Protein AF-A0A0K8SR80-F1 (afdb_monomer_lite)

Organism: Lygus hesperus (NCBI:txid30085)

Foldseek 3Di:
DVVLVVVQVVDPDHDVVSLVVQVVVLVVVVPDVVCVVDLVSLLVSLQSVLVSCVVVVNNVSSVVSNVVSCVSQQKDKDWDWDWFDQDPPDPGTDIDIDIDMDGDDDPPDDPPPDPPDPGGPDDDDDDDDPPDDDDDDDDDDDDDDDDDD

Radius of gyration: 28.09 Å; chains: 1; bounding box: 85×42×77 Å

InterPro domains:
  IPR044244 Tetratricopeptide repeat protein TTC27/Emw1 [PTHR16193] (1-108)

Structure (mmCIF, N/CA/C/O backbone):
data_AF-A0A0K8SR80-F1
#
_entry.id   AF-A0A0K8SR80-F1
#
loop_
_atom_site.group_PDB
_atom_site.id
_atom_site.type_symbol
_atom_site.label_atom_id
_atom_site.label_alt_id
_atom_site.label_comp_id
_atom_site.label_asym_id
_atom_site.label_entity_id
_atom_site.label_seq_id
_atom_site.pdbx_PDB_ins_code
_atom_site.Cartn_x
_atom_site.Cartn_y
_atom_site.Cartn_z
_atom_site.occupancy
_atom_site.B_iso_or_equiv
_atom_site.auth_seq_id
_atom_site.auth_comp_id
_atom_site.auth_asym_id
_atom_site.auth_atom_id
_atom_site.pdbx_PDB_model_num
ATOM 1 N N . MET A 1 1 ? 9.659 1.294 9.405 1.00 86.56 1 MET A N 1
ATOM 2 C CA . MET A 1 1 ? 8.228 1.494 9.085 1.00 86.56 1 MET A CA 1
ATOM 3 C C . MET A 1 1 ? 7.315 0.697 10.014 1.00 86.56 1 MET A C 1
ATOM 5 O O . MET A 1 1 ? 6.626 1.312 10.818 1.00 86.56 1 MET A O 1
ATOM 9 N N . ARG A 1 2 ? 7.350 -0.645 9.999 1.00 92.31 2 ARG A N 1
ATOM 10 C CA . ARG A 1 2 ? 6.430 -1.495 10.793 1.00 92.31 2 ARG A CA 1
ATOM 11 C C . ARG A 1 2 ? 6.388 -1.204 12.298 1.00 92.31 2 ARG A C 1
ATOM 13 O O . ARG A 1 2 ? 5.301 -1.109 12.848 1.00 92.31 2 ARG A O 1
ATOM 20 N N . SER A 1 3 ? 7.535 -1.015 12.953 1.00 94.31 3 SER A N 1
ATOM 21 C CA . SER A 1 3 ? 7.590 -0.705 14.393 1.00 94.31 3 SER A CA 1
ATOM 22 C C . SER A 1 3 ? 6.875 0.604 14.745 1.00 94.31 3 SER A C 1
ATOM 24 O O . SER A 1 3 ? 6.091 0.649 15.684 1.00 94.31 3 SER A O 1
ATOM 26 N N . MET A 1 4 ? 7.095 1.657 13.957 1.00 93.19 4 MET A N 1
ATOM 27 C CA . MET A 1 4 ? 6.437 2.955 14.135 1.00 93.19 4 MET A CA 1
ATOM 28 C C . MET A 1 4 ? 4.942 2.897 13.819 1.00 93.19 4 MET A C 1
ATOM 30 O O . MET A 1 4 ? 4.151 3.545 14.494 1.00 93.19 4 MET A O 1
ATOM 34 N N . TYR A 1 5 ? 4.552 2.106 12.819 1.00 94.19 5 TYR A N 1
ATOM 35 C CA . TYR A 1 5 ? 3.144 1.881 12.517 1.00 94.19 5 TYR A CA 1
ATOM 36 C C . TYR A 1 5 ? 2.433 1.164 13.674 1.00 94.19 5 TYR A C 1
ATOM 38 O O . TYR A 1 5 ? 1.380 1.611 14.105 1.00 94.19 5 TYR A O 1
ATOM 46 N N . ILE A 1 6 ? 3.039 0.113 14.241 1.00 94.69 6 ILE A N 1
ATOM 47 C CA . ILE A 1 6 ? 2.502 -0.569 15.431 1.00 94.69 6 ILE A CA 1
ATOM 48 C C . ILE A 1 6 ? 2.413 0.400 16.614 1.00 94.69 6 ILE A C 1
ATOM 50 O O . ILE A 1 6 ? 1.398 0.422 17.300 1.00 94.69 6 ILE A O 1
ATOM 54 N N . HIS A 1 7 ? 3.431 1.241 16.822 1.00 94.56 7 HIS A N 1
ATOM 55 C CA . HIS A 1 7 ? 3.387 2.277 17.854 1.00 94.56 7 HIS A CA 1
ATOM 56 C C . HIS A 1 7 ? 2.176 3.203 17.668 1.00 94.56 7 HIS A C 1
ATOM 58 O O . HIS A 1 7 ? 1.464 3.456 18.632 1.00 94.56 7 HIS A O 1
ATOM 64 N N . GLN A 1 8 ? 1.877 3.628 16.436 1.00 93.44 8 GLN A N 1
ATOM 65 C CA . GLN A 1 8 ? 0.676 4.412 16.148 1.00 93.44 8 GLN A CA 1
ATOM 66 C C . GLN A 1 8 ? -0.626 3.643 16.433 1.00 93.44 8 GLN A C 1
ATOM 68 O O . GLN A 1 8 ? -1.587 4.250 16.888 1.00 93.44 8 GLN A O 1
ATOM 73 N N . GLN A 1 9 ? -0.680 2.332 16.188 1.00 92.88 9 GLN A N 1
ATOM 74 C CA . GLN A 1 9 ? -1.886 1.534 16.445 1.00 92.88 9 GLN A CA 1
ATOM 75 C C . GLN A 1 9 ? -2.204 1.353 17.935 1.00 92.88 9 GLN A C 1
ATOM 77 O O . GLN A 1 9 ? -3.342 1.040 18.267 1.00 92.88 9 GLN A O 1
ATOM 82 N N . ILE A 1 10 ? -1.207 1.491 18.813 1.00 95.50 10 ILE A N 1
ATOM 83 C CA . ILE A 1 10 ? -1.376 1.355 20.269 1.00 95.50 10 ILE A CA 1
ATOM 84 C C . ILE A 1 10 ? -1.901 2.657 20.893 1.00 95.50 10 ILE A C 1
ATOM 86 O O . ILE A 1 10 ? -2.467 2.626 21.980 1.00 95.50 10 ILE A O 1
ATOM 90 N N . LEU A 1 11 ? -1.705 3.798 20.227 1.00 94.31 11 LEU A N 1
ATOM 91 C CA . LEU A 1 11 ? -2.201 5.089 20.694 1.00 94.31 11 LEU A CA 1
ATOM 92 C C . LEU A 1 11 ? -3.698 5.225 20.403 1.00 94.31 11 LEU A C 1
ATOM 94 O O . LEU A 1 11 ? -4.150 4.867 19.317 1.00 94.31 11 LEU A O 1
ATOM 98 N N . ASP A 1 12 ? -4.433 5.823 21.341 1.00 91.94 12 ASP A N 1
ATOM 99 C CA . ASP A 1 12 ? -5.866 6.098 21.175 1.00 91.94 12 ASP A CA 1
ATOM 100 C C . ASP A 1 12 ? -6.135 7.128 20.062 1.00 91.94 12 ASP A C 1
ATOM 102 O O . ASP A 1 12 ? -7.165 7.077 19.392 1.00 91.94 12 ASP A O 1
ATOM 106 N N . GLU A 1 13 ? -5.188 8.045 19.831 1.00 92.75 13 GLU A N 1
ATOM 107 C CA . GLU A 1 13 ? -5.292 9.109 18.830 1.00 92.75 13 GLU A CA 1
ATOM 108 C C . GLU A 1 13 ? -4.183 9.045 17.768 1.00 92.75 13 GLU A C 1
ATOM 110 O O . GLU A 1 13 ? -3.043 8.622 18.003 1.00 92.75 13 GLU A O 1
ATOM 115 N N . HIS A 1 14 ? -4.506 9.534 16.566 1.00 91.81 14 HIS A N 1
ATOM 116 C CA . HIS A 1 14 ? -3.546 9.664 15.474 1.00 91.81 14 HIS A CA 1
ATOM 117 C C . HIS A 1 14 ? -2.492 10.729 15.781 1.00 91.81 14 HIS A C 1
ATOM 119 O O . HIS A 1 14 ? -2.789 11.919 15.851 1.00 91.81 14 HIS A O 1
ATOM 125 N N . SER A 1 15 ? -1.231 10.311 15.889 1.00 94.75 15 SER A N 1
ATOM 126 C CA . SER A 1 15 ? -0.118 11.215 16.146 1.00 94.75 15 SER A CA 1
ATOM 127 C C . SER A 1 15 ? 0.403 11.813 14.833 1.00 94.75 15 SER A C 1
ATOM 129 O O . SER A 1 15 ? 0.925 11.074 13.985 1.00 94.75 15 SER A O 1
ATOM 131 N N . PRO A 1 16 ? 0.328 13.147 14.647 1.00 92.81 16 PRO A N 1
ATOM 132 C CA . PRO A 1 16 ? 0.848 13.798 13.446 1.00 92.81 16 PRO A CA 1
ATOM 133 C C . PRO A 1 16 ? 2.374 13.675 13.355 1.00 92.81 16 PRO A C 1
ATOM 135 O O . PRO A 1 16 ? 2.921 13.497 12.274 1.00 92.81 16 PRO A O 1
ATOM 138 N N . THR A 1 17 ? 3.073 13.650 14.493 1.00 95.12 17 THR A N 1
ATOM 139 C CA . THR A 1 17 ? 4.535 13.508 14.505 1.00 95.12 17 THR A CA 1
ATOM 140 C C . THR A 1 17 ? 4.985 12.123 14.036 1.00 95.12 17 THR A C 1
ATOM 142 O O . THR A 1 17 ? 6.002 12.005 13.350 1.00 95.12 17 THR A O 1
ATOM 145 N N . LEU A 1 18 ? 4.232 11.065 14.365 1.00 94.94 18 LEU A N 1
ATOM 146 C CA . LEU A 1 18 ? 4.498 9.719 13.850 1.00 94.94 18 LEU A CA 1
ATOM 147 C C . LEU A 1 18 ? 4.190 9.623 12.357 1.00 94.94 18 LEU A C 1
ATOM 149 O O . LEU A 1 18 ? 4.977 9.016 11.628 1.00 94.94 18 LEU A O 1
ATOM 153 N N . LYS A 1 19 ? 3.106 10.262 11.901 1.00 94.19 19 LYS A N 1
ATOM 154 C CA . LYS A 1 19 ? 2.758 10.358 10.479 1.00 94.19 19 LYS A CA 1
ATOM 155 C C . LYS A 1 19 ? 3.895 10.984 9.677 1.00 94.19 19 LYS A C 1
ATOM 157 O O . LYS A 1 19 ? 4.378 10.366 8.731 1.00 94.19 19 LYS A O 1
ATOM 162 N N . ASP A 1 20 ? 4.362 12.160 10.084 1.00 95.31 20 ASP A N 1
ATOM 163 C CA . ASP A 1 20 ? 5.403 12.896 9.362 1.00 95.31 20 ASP A CA 1
ATOM 164 C C . ASP A 1 20 ? 6.716 12.109 9.321 1.00 95.31 20 ASP A C 1
ATOM 166 O O . ASP A 1 20 ? 7.363 12.018 8.277 1.00 95.31 20 ASP A O 1
ATOM 170 N N . ARG A 1 21 ? 7.080 11.445 10.429 1.00 95.88 21 ARG A N 1
ATOM 171 C CA . ARG A 1 21 ? 8.257 10.568 10.453 1.00 95.88 21 ARG A CA 1
ATOM 172 C C . ARG A 1 21 ? 8.099 9.341 9.555 1.00 95.88 21 ARG A C 1
ATOM 174 O O . ARG A 1 21 ? 9.076 8.944 8.930 1.00 95.88 21 ARG A O 1
ATOM 181 N N . LEU A 1 22 ? 6.919 8.719 9.503 1.00 95.50 22 LEU A N 1
ATOM 182 C CA . LEU A 1 22 ? 6.655 7.587 8.606 1.00 95.50 22 LEU A CA 1
ATOM 183 C C . LEU A 1 22 ? 6.767 8.014 7.138 1.00 95.50 22 LEU A C 1
ATOM 185 O O . LEU A 1 22 ? 7.396 7.309 6.352 1.00 95.50 22 LEU A O 1
ATOM 189 N N . ILE A 1 23 ? 6.222 9.181 6.784 1.00 94.06 23 ILE A N 1
ATOM 190 C CA . ILE A 1 23 ? 6.318 9.735 5.427 1.00 94.06 23 ILE A CA 1
ATOM 191 C C . ILE A 1 23 ? 7.783 10.029 5.079 1.00 94.06 23 ILE A C 1
ATOM 193 O O . ILE A 1 23 ? 8.274 9.542 4.061 1.00 94.06 23 ILE A O 1
ATOM 197 N N . ALA A 1 24 ? 8.518 10.726 5.948 1.00 95.62 24 ALA A N 1
ATOM 198 C CA . ALA A 1 24 ? 9.936 11.009 5.728 1.00 95.62 24 ALA A CA 1
ATOM 199 C C . ALA A 1 24 ? 10.774 9.724 5.597 1.00 95.62 24 ALA A C 1
ATOM 201 O O . ALA A 1 24 ? 11.632 9.619 4.720 1.00 95.62 24 ALA A O 1
ATOM 202 N N . LEU A 1 25 ? 10.497 8.713 6.429 1.00 95.25 25 LEU A N 1
ATOM 203 C CA . LEU A 1 25 ? 11.168 7.417 6.352 1.00 95.25 25 LEU A CA 1
ATOM 204 C C . LEU A 1 25 ? 10.843 6.691 5.041 1.00 95.25 25 LEU A C 1
ATOM 206 O O . LEU A 1 25 ? 11.740 6.104 4.445 1.00 95.25 25 LEU A O 1
ATOM 210 N N . SER A 1 26 ? 9.596 6.749 4.564 1.00 94.25 26 SER A N 1
ATOM 211 C CA . SER A 1 26 ? 9.225 6.141 3.281 1.00 94.25 26 SER A CA 1
ATOM 212 C C . SER A 1 26 ? 9.965 6.767 2.099 1.00 94.25 26 SER A C 1
ATOM 214 O O . SER A 1 26 ? 10.502 6.041 1.267 1.00 94.25 26 SER A O 1
ATOM 216 N N . GLN A 1 27 ? 10.080 8.098 2.076 1.00 94.31 27 GLN A N 1
ATOM 217 C CA . GLN A 1 27 ? 10.819 8.834 1.049 1.00 94.31 27 GLN A CA 1
ATOM 218 C C . GLN A 1 27 ? 12.311 8.501 1.096 1.00 94.31 27 GLN A C 1
ATOM 220 O O . GLN A 1 27 ? 12.930 8.276 0.058 1.00 94.31 27 GLN A O 1
ATOM 225 N N . ASN A 1 28 ? 12.876 8.406 2.303 1.00 94.75 28 ASN A N 1
ATOM 226 C CA . ASN A 1 28 ? 14.263 8.008 2.492 1.00 94.75 28 ASN A CA 1
ATOM 227 C C . ASN A 1 28 ? 14.519 6.574 2.007 1.00 94.75 28 ASN A C 1
ATOM 229 O O . ASN A 1 28 ? 15.496 6.335 1.312 1.00 94.75 28 ASN A O 1
ATOM 233 N N . VAL A 1 29 ? 13.643 5.614 2.313 1.00 94.12 29 VAL A N 1
ATOM 234 C CA . VAL A 1 29 ? 13.798 4.236 1.814 1.00 94.12 29 VAL A CA 1
ATOM 235 C C . VAL A 1 29 ? 13.660 4.198 0.291 1.00 94.12 29 VAL A C 1
ATOM 237 O O . VAL A 1 29 ? 14.465 3.550 -0.371 1.00 94.12 29 VAL A O 1
ATOM 240 N N . HIS A 1 30 ? 12.712 4.948 -0.276 1.00 92.19 30 HIS A N 1
ATOM 241 C CA . HIS A 1 30 ? 12.521 5.027 -1.724 1.00 92.19 30 HIS A CA 1
ATOM 242 C C . HIS A 1 30 ? 13.753 5.589 -2.460 1.00 92.19 30 HIS A C 1
ATOM 244 O O . HIS A 1 30 ? 13.996 5.219 -3.607 1.00 92.19 30 HIS A O 1
ATOM 250 N N . SER A 1 31 ? 14.544 6.469 -1.838 1.00 93.06 31 SER A N 1
ATOM 251 C CA . SER A 1 31 ? 15.719 7.068 -2.487 1.00 93.06 31 SER A CA 1
ATOM 252 C C . SER A 1 31 ? 16.936 6.142 -2.584 1.00 93.06 31 SER A C 1
ATOM 254 O O . SER A 1 31 ? 17.955 6.566 -3.117 1.00 93.06 31 SER A O 1
ATOM 256 N N . HIS A 1 32 ? 16.881 4.923 -2.041 1.00 94.00 32 HIS A N 1
ATOM 257 C CA . HIS A 1 32 ? 18.011 3.998 -2.087 1.00 94.00 32 HIS A CA 1
ATOM 258 C C . HIS A 1 32 ? 17.956 3.057 -3.299 1.00 94.00 32 HIS A C 1
ATOM 260 O O . HIS A 1 32 ? 16.935 2.417 -3.561 1.00 94.00 32 HIS A O 1
ATOM 266 N N . ASP A 1 33 ? 19.100 2.875 -3.961 1.00 91.62 33 ASP A N 1
ATOM 267 C CA . ASP A 1 33 ? 19.219 2.070 -5.186 1.00 91.62 33 ASP A CA 1
ATOM 268 C C . ASP A 1 33 ? 18.860 0.590 -4.982 1.00 91.62 33 ASP A C 1
ATOM 270 O O . ASP A 1 33 ? 18.182 -0.007 -5.816 1.00 91.62 33 ASP A O 1
ATOM 274 N N . TRP A 1 34 ? 19.195 0.007 -3.824 1.00 91.69 34 TRP A N 1
ATOM 275 C CA . TRP A 1 34 ? 18.890 -1.400 -3.515 1.00 91.69 34 TRP A CA 1
ATOM 276 C C . TRP A 1 34 ? 17.385 -1.707 -3.488 1.00 91.69 34 TRP A C 1
ATOM 278 O O . TRP A 1 34 ? 16.972 -2.847 -3.714 1.00 91.69 34 TRP A O 1
ATOM 288 N N . VAL A 1 35 ? 16.547 -0.699 -3.220 1.00 91.12 35 VAL A N 1
ATOM 289 C CA . VAL A 1 35 ? 15.094 -0.836 -3.352 1.00 91.12 35 VAL A CA 1
ATOM 290 C C . VAL A 1 35 ? 14.724 -0.842 -4.826 1.00 91.12 35 VAL A C 1
ATOM 292 O O . VAL A 1 35 ? 13.973 -1.713 -5.251 1.00 91.12 35 VAL A O 1
ATOM 295 N N . ALA A 1 36 ? 15.259 0.093 -5.614 1.00 89.69 36 ALA A N 1
ATOM 296 C CA . ALA A 1 36 ? 14.953 0.225 -7.036 1.00 89.69 36 ALA A CA 1
ATOM 297 C C . ALA A 1 36 ? 15.341 -1.025 -7.851 1.00 89.69 36 ALA A C 1
ATOM 299 O O . ALA A 1 36 ? 14.608 -1.415 -8.765 1.00 89.69 36 ALA A O 1
ATOM 300 N N . GLU A 1 37 ? 16.441 -1.681 -7.481 1.00 92.19 37 GLU A N 1
ATOM 301 C CA . GLU A 1 37 ? 16.957 -2.892 -8.129 1.00 92.19 37 GLU A CA 1
ATOM 302 C C . GLU A 1 37 ? 16.069 -4.127 -7.912 1.00 92.19 37 GLU A C 1
ATOM 304 O O . GLU A 1 37 ? 15.998 -5.005 -8.774 1.00 92.19 37 GLU A O 1
ATOM 309 N N . ASN A 1 38 ? 15.354 -4.209 -6.784 1.00 93.31 38 ASN A N 1
ATOM 310 C CA . ASN A 1 38 ? 14.567 -5.387 -6.434 1.00 93.31 38 ASN A CA 1
ATOM 311 C C . ASN A 1 38 ? 13.059 -5.125 -6.538 1.00 93.31 38 ASN A C 1
ATOM 313 O O . ASN A 1 38 ? 12.441 -4.501 -5.673 1.00 93.31 38 ASN A O 1
ATOM 317 N N . LYS A 1 39 ? 12.432 -5.716 -7.563 1.00 92.06 39 LYS A N 1
ATOM 318 C CA . LYS A 1 39 ? 10.980 -5.658 -7.799 1.00 92.06 39 LYS A CA 1
ATOM 319 C C . LYS A 1 39 ? 10.148 -5.971 -6.548 1.00 92.06 39 LYS A C 1
ATOM 321 O O . LYS A 1 39 ? 9.190 -5.254 -6.270 1.00 92.06 39 LYS A O 1
ATOM 326 N N . PHE A 1 40 ? 10.488 -7.019 -5.797 1.00 92.81 40 PHE A N 1
ATOM 327 C CA . PHE A 1 40 ? 9.715 -7.421 -4.618 1.00 92.81 40 PHE A CA 1
ATOM 328 C C . PHE A 1 40 ? 9.829 -6.400 -3.487 1.00 92.81 40 PHE A C 1
ATOM 330 O O . PHE A 1 40 ? 8.835 -6.123 -2.820 1.00 92.81 40 PHE A O 1
ATOM 337 N N . LEU A 1 41 ? 11.005 -5.793 -3.298 1.00 94.19 41 LEU A N 1
ATOM 338 C CA . LEU A 1 41 ? 11.187 -4.738 -2.298 1.00 94.19 41 LEU A CA 1
ATOM 339 C C . LEU A 1 41 ? 10.388 -3.484 -2.653 1.00 94.19 41 LEU A C 1
ATOM 341 O O . LEU A 1 41 ? 9.770 -2.897 -1.769 1.00 94.19 41 LEU A O 1
ATOM 345 N N . ARG A 1 42 ? 10.316 -3.123 -3.939 1.00 94.75 42 ARG A N 1
ATOM 346 C CA . ARG A 1 42 ? 9.468 -2.014 -4.409 1.00 94.75 42 ARG A CA 1
ATOM 347 C C . ARG A 1 42 ? 7.995 -2.269 -4.134 1.00 94.75 42 ARG A C 1
ATOM 349 O O . ARG A 1 42 ? 7.317 -1.402 -3.596 1.00 94.75 42 ARG A O 1
ATOM 356 N N . VAL A 1 43 ? 7.512 -3.467 -4.465 1.00 95.50 43 VAL A N 1
ATOM 357 C CA . VAL A 1 43 ? 6.127 -3.875 -4.185 1.00 95.50 43 VAL A CA 1
ATOM 358 C C . VAL A 1 43 ? 5.840 -3.803 -2.684 1.00 95.50 43 VAL A C 1
ATOM 360 O O . VAL A 1 43 ? 4.834 -3.229 -2.278 1.00 95.50 43 VAL A O 1
ATOM 363 N N . LEU A 1 44 ? 6.735 -4.339 -1.848 1.00 94.81 44 LEU A N 1
ATOM 364 C CA . LEU A 1 44 ? 6.586 -4.283 -0.393 1.00 94.81 44 LEU A CA 1
ATOM 365 C C . LEU A 1 44 ? 6.574 -2.844 0.131 1.00 94.81 44 LEU A C 1
ATOM 367 O O . LEU A 1 44 ? 5.763 -2.534 1.002 1.00 94.81 44 LEU A O 1
ATOM 371 N N . LEU A 1 45 ? 7.430 -1.969 -0.404 1.00 95.44 45 LEU A N 1
ATOM 372 C CA . LEU A 1 45 ? 7.459 -0.559 -0.029 1.00 95.44 45 LEU A CA 1
ATOM 373 C C . LEU A 1 45 ? 6.137 0.134 -0.380 1.00 95.44 45 LEU A C 1
ATOM 375 O O . LEU A 1 45 ? 5.538 0.734 0.508 1.00 95.44 45 LEU A O 1
ATOM 379 N N . HIS A 1 46 ? 5.649 -0.015 -1.616 1.00 96.69 46 HIS A N 1
ATOM 380 C CA . HIS A 1 46 ? 4.352 0.525 -2.039 1.00 96.69 46 HIS A CA 1
ATOM 381 C C . HIS A 1 46 ? 3.217 0.075 -1.105 1.00 96.69 46 HIS A C 1
ATOM 383 O O . HIS A 1 46 ? 2.424 0.893 -0.643 1.00 96.69 46 HIS A O 1
ATOM 389 N N . LEU A 1 47 ? 3.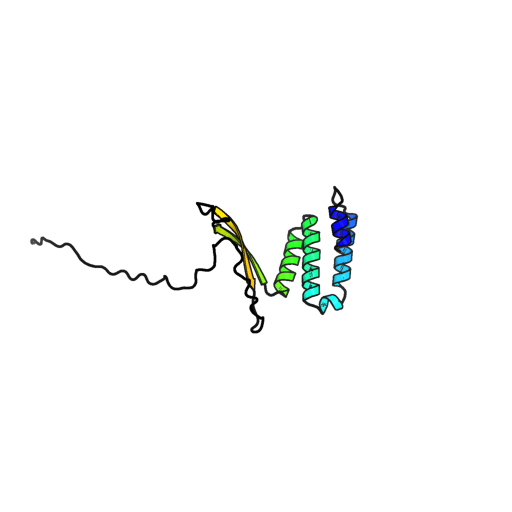168 -1.211 -0.734 1.00 95.81 47 LEU A N 1
ATOM 390 C CA . LEU A 1 47 ? 2.149 -1.724 0.189 1.00 95.81 47 LEU A CA 1
ATOM 391 C C . LEU A 1 47 ? 2.279 -1.158 1.612 1.00 95.81 47 LEU A C 1
ATOM 393 O O . LEU A 1 47 ? 1.269 -0.898 2.271 1.00 95.81 47 LEU A O 1
ATOM 397 N N . GLU A 1 48 ? 3.501 -0.954 2.109 1.00 95.44 48 GLU A N 1
ATOM 398 C CA . GLU A 1 48 ? 3.712 -0.327 3.417 1.00 95.44 48 GLU A CA 1
ATOM 399 C C . GLU A 1 48 ? 3.287 1.142 3.424 1.00 95.44 48 GLU A C 1
ATOM 401 O O . GLU A 1 48 ? 2.613 1.573 4.364 1.00 95.44 48 GLU A O 1
ATOM 406 N N . VAL A 1 49 ? 3.625 1.894 2.374 1.00 96.12 49 VAL A N 1
ATOM 407 C CA . VAL A 1 49 ? 3.217 3.296 2.218 1.00 96.12 49 VAL A CA 1
ATOM 408 C C . VAL A 1 49 ? 1.700 3.390 2.080 1.00 96.12 49 VAL A C 1
ATOM 410 O O . VAL A 1 49 ? 1.064 4.133 2.833 1.00 96.12 49 VAL A O 1
ATOM 413 N N . ALA A 1 50 ? 1.094 2.559 1.228 1.00 96.88 50 ALA A N 1
ATOM 414 C CA . ALA A 1 50 ? -0.353 2.482 1.075 1.00 96.88 50 ALA A CA 1
ATOM 415 C C . ALA A 1 50 ? -1.064 2.255 2.414 1.00 96.88 50 ALA A C 1
ATOM 417 O O . ALA A 1 50 ? -2.032 2.953 2.728 1.00 96.88 50 ALA A O 1
ATOM 418 N N . ARG A 1 51 ? -0.566 1.318 3.231 1.00 95.00 51 ARG A N 1
ATOM 419 C CA . ARG A 1 51 ? -1.129 1.008 4.552 1.00 95.00 51 ARG A CA 1
ATOM 420 C C . ARG A 1 51 ? -1.060 2.196 5.508 1.00 95.00 51 ARG A C 1
ATOM 422 O O . ARG A 1 51 ? -2.022 2.445 6.235 1.00 95.00 51 ARG A O 1
ATOM 429 N N . VAL A 1 52 ? 0.060 2.918 5.521 1.00 94.69 52 VAL A N 1
ATOM 430 C CA . VAL A 1 52 ? 0.219 4.124 6.346 1.00 94.69 52 VAL A CA 1
ATOM 431 C C . VAL A 1 52 ? -0.777 5.194 5.907 1.00 94.69 52 VAL A C 1
ATOM 433 O O . VAL A 1 52 ? -1.518 5.709 6.741 1.00 94.69 52 VAL A O 1
ATOM 436 N N . HIS A 1 53 ? -0.854 5.494 4.610 1.00 95.56 53 HIS A N 1
ATOM 437 C CA . HIS A 1 53 ? -1.778 6.505 4.095 1.00 95.56 53 HIS A CA 1
ATOM 438 C C . HIS A 1 53 ? -3.243 6.147 4.364 1.00 95.56 53 HIS A C 1
ATOM 440 O O . HIS A 1 53 ? -3.994 7.009 4.820 1.00 95.56 53 HIS A O 1
ATOM 446 N N . LEU A 1 54 ? -3.628 4.881 4.180 1.00 95.06 54 LEU A N 1
ATOM 447 C CA . LEU A 1 54 ? -4.978 4.407 4.484 1.00 95.06 54 LEU A CA 1
ATOM 448 C C . LEU A 1 54 ? -5.324 4.585 5.965 1.00 95.06 54 LEU A C 1
ATOM 450 O O . LEU A 1 54 ? -6.419 5.030 6.295 1.00 95.06 54 LEU A O 1
ATOM 454 N N . HIS A 1 55 ? -4.373 4.288 6.854 1.00 93.62 55 HIS A N 1
ATOM 455 C CA . HIS A 1 55 ? -4.565 4.429 8.294 1.00 93.62 55 HIS A CA 1
ATOM 456 C C . HIS A 1 55 ? -4.806 5.881 8.729 1.00 93.62 55 HIS A C 1
ATOM 458 O O . HIS A 1 55 ? -5.556 6.105 9.668 1.00 93.62 55 HIS A O 1
ATOM 464 N N . TYR A 1 56 ? -4.228 6.860 8.027 1.00 93.94 56 TYR A N 1
ATOM 465 C CA . TYR A 1 56 ? -4.466 8.289 8.270 1.00 93.94 56 TYR A CA 1
ATOM 466 C C . TYR A 1 56 ? -5.581 8.888 7.386 1.00 93.94 56 TYR A C 1
ATOM 468 O O . TYR A 1 56 ? -5.669 10.109 7.269 1.00 93.94 56 TYR A O 1
ATOM 476 N N . GLY A 1 57 ? -6.409 8.060 6.737 1.00 93.81 57 GLY A N 1
ATOM 477 C CA . GLY A 1 57 ? -7.551 8.507 5.926 1.00 93.81 57 GLY A CA 1
ATOM 478 C C . GLY A 1 57 ? -7.204 9.049 4.533 1.00 93.81 57 GLY A C 1
ATOM 479 O O . GLY A 1 57 ? -8.086 9.513 3.814 1.00 93.81 57 GLY A O 1
ATOM 480 N N . ASN A 1 58 ? -5.943 8.960 4.104 1.00 94.81 58 ASN A N 1
AT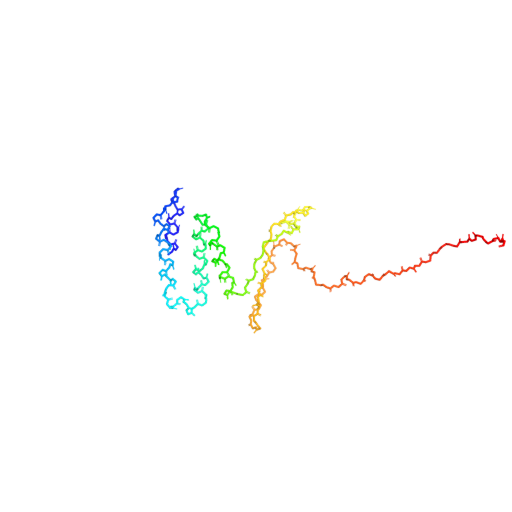OM 481 C CA . ASN A 1 58 ? -5.488 9.411 2.788 1.00 94.81 58 ASN A CA 1
ATOM 482 C C . ASN A 1 58 ? -5.746 8.337 1.716 1.00 94.81 58 ASN A C 1
ATOM 484 O O . ASN A 1 58 ? -4.810 7.743 1.175 1.00 94.81 58 ASN A O 1
ATOM 488 N N . VAL A 1 59 ? -7.022 8.086 1.409 1.00 96.44 59 VAL A N 1
ATOM 489 C CA . VAL A 1 59 ? -7.449 6.993 0.514 1.00 96.44 59 VAL A CA 1
ATOM 490 C C . VAL A 1 59 ? -6.871 7.136 -0.896 1.00 96.44 59 VAL A C 1
ATOM 492 O O . VAL A 1 59 ? -6.336 6.170 -1.421 1.00 96.44 59 VAL A O 1
ATOM 495 N N . GLN A 1 60 ? -6.889 8.340 -1.475 1.00 96.81 60 GLN A N 1
ATOM 496 C CA . GLN A 1 60 ? -6.399 8.572 -2.843 1.00 96.81 60 GLN A CA 1
ATOM 497 C C . GLN A 1 60 ? -4.916 8.218 -3.009 1.00 96.81 60 GLN A C 1
ATOM 499 O O . GLN A 1 60 ? -4.529 7.581 -3.982 1.00 96.81 60 GLN A O 1
ATOM 504 N N . VAL A 1 61 ? -4.083 8.605 -2.039 1.00 95.88 61 VAL A N 1
ATOM 505 C CA . VAL A 1 61 ? -2.647 8.289 -2.068 1.00 95.88 61 VAL A CA 1
ATOM 506 C C . VAL A 1 61 ? -2.434 6.795 -1.855 1.00 95.88 61 VAL A C 1
ATOM 508 O O . VAL A 1 61 ? -1.632 6.179 -2.544 1.00 95.88 61 VAL A O 1
ATOM 511 N N . SER A 1 62 ? -3.192 6.191 -0.936 1.00 96.88 62 SER A N 1
ATOM 512 C CA . SER A 1 62 ? -3.137 4.747 -0.713 1.00 96.88 62 SER A CA 1
ATOM 513 C C . SER A 1 62 ? -3.476 3.956 -1.978 1.00 96.88 62 SER A C 1
ATOM 515 O O . SER A 1 62 ? -2.773 3.011 -2.323 1.00 96.88 62 SER A O 1
ATOM 517 N N . GLU A 1 63 ? -4.508 4.381 -2.704 1.00 96.06 63 GLU A N 1
ATOM 518 C CA . GLU A 1 63 ? -4.916 3.764 -3.961 1.00 96.06 63 GLU A CA 1
ATOM 519 C C . GLU A 1 63 ? -3.828 3.878 -5.034 1.00 96.06 63 GLU A C 1
ATOM 521 O O . GLU A 1 63 ? -3.513 2.881 -5.675 1.00 96.06 63 GLU A O 1
ATOM 526 N N . GLN A 1 64 ? -3.187 5.042 -5.181 1.00 97.12 64 GLN A N 1
ATOM 527 C CA . GLN A 1 64 ? -2.068 5.225 -6.118 1.00 97.12 64 GLN A CA 1
ATOM 528 C C . GLN A 1 64 ? -0.897 4.280 -5.818 1.00 97.12 64 GLN A C 1
ATOM 530 O O . GLN A 1 64 ? -0.355 3.655 -6.729 1.00 97.12 64 GLN A O 1
ATOM 535 N N . GLU A 1 65 ? -0.537 4.134 -4.545 1.00 97.00 65 GLU A N 1
ATOM 536 C CA . GLU A 1 65 ? 0.523 3.224 -4.108 1.00 97.00 65 GLU A CA 1
ATOM 537 C C . GLU A 1 65 ? 0.154 1.753 -4.369 1.00 97.00 65 GLU A C 1
ATOM 539 O O . GLU A 1 65 ? 0.977 0.978 -4.861 1.00 97.00 65 GLU A O 1
ATOM 544 N N . ILE A 1 66 ? -1.105 1.368 -4.122 1.00 96.50 66 ILE A N 1
ATOM 545 C CA . ILE A 1 66 ? -1.611 0.027 -4.452 1.00 96.50 66 ILE A CA 1
ATOM 546 C C . ILE A 1 66 ? -1.546 -0.208 -5.964 1.00 96.50 66 ILE A C 1
ATOM 548 O O . ILE A 1 66 ? -1.031 -1.241 -6.385 1.00 96.50 66 ILE A O 1
ATOM 552 N N . GLN A 1 67 ? -1.997 0.743 -6.784 1.00 95.88 67 GLN A N 1
ATOM 553 C CA . GLN A 1 67 ? -1.918 0.637 -8.244 1.00 95.88 67 GLN A CA 1
ATOM 554 C C . GLN A 1 67 ? -0.465 0.534 -8.732 1.00 95.88 67 GLN A C 1
ATOM 556 O O . GLN A 1 67 ? -0.174 -0.255 -9.630 1.00 95.88 67 GLN A O 1
ATOM 561 N N . GLY A 1 68 ? 0.472 1.244 -8.096 1.00 95.44 68 GLY A N 1
ATOM 562 C CA . GLY A 1 68 ? 1.908 1.093 -8.348 1.00 95.44 68 GLY A CA 1
ATOM 563 C C . GLY A 1 68 ? 2.404 -0.331 -8.076 1.00 95.44 68 GLY A C 1
ATOM 564 O O . GLY A 1 68 ? 3.067 -0.935 -8.924 1.00 95.44 68 GLY A O 1
ATOM 565 N N . ALA A 1 69 ? 2.026 -0.915 -6.935 1.00 95.75 69 ALA A N 1
ATOM 566 C CA . ALA A 1 69 ? 2.349 -2.304 -6.604 1.00 95.75 69 ALA A CA 1
ATOM 567 C C . ALA A 1 69 ? 1.733 -3.306 -7.600 1.00 95.75 69 ALA A C 1
ATOM 569 O O . ALA A 1 69 ? 2.418 -4.225 -8.057 1.00 95.75 69 ALA A O 1
ATOM 570 N N . LEU A 1 70 ? 0.462 -3.115 -7.960 1.00 94.56 70 LEU A N 1
ATOM 571 C CA . LEU A 1 70 ? -0.263 -3.946 -8.922 1.00 94.56 70 LEU A CA 1
ATOM 572 C C . LEU A 1 70 ? 0.363 -3.885 -10.321 1.00 94.56 70 LEU A C 1
ATOM 574 O O . LEU A 1 70 ? 0.586 -4.929 -10.937 1.00 94.56 70 LEU A O 1
ATOM 578 N N . GLY A 1 71 ? 0.750 -2.690 -10.776 1.00 93.62 71 GLY A N 1
ATOM 579 C CA . GLY A 1 71 ? 1.448 -2.487 -12.044 1.00 93.62 71 GLY A CA 1
ATOM 580 C C . GLY A 1 71 ? 2.798 -3.206 -12.096 1.00 93.62 71 GLY A C 1
ATOM 581 O O . GLY A 1 71 ? 3.127 -3.835 -13.101 1.00 93.62 71 GLY A O 1
ATOM 582 N N . LEU A 1 72 ? 3.558 -3.213 -10.993 1.00 92.69 72 LEU A N 1
ATOM 583 C CA . LEU A 1 72 ? 4.792 -4.002 -10.907 1.00 92.69 72 LEU A CA 1
ATOM 584 C C . LEU A 1 72 ? 4.509 -5.502 -11.013 1.00 92.69 72 LEU A C 1
ATOM 586 O O . LEU A 1 72 ? 5.258 -6.229 -11.670 1.00 92.69 72 LEU A O 1
ATOM 590 N N . LEU A 1 73 ? 3.444 -5.979 -10.375 1.00 91.38 73 LEU A N 1
ATOM 591 C CA . LEU A 1 73 ? 3.048 -7.386 -10.389 1.00 91.38 73 LEU A CA 1
ATOM 592 C C . LEU A 1 73 ? 2.341 -7.820 -11.680 1.00 91.38 73 LEU A C 1
ATOM 594 O O . LEU A 1 73 ? 2.161 -9.021 -11.851 1.00 91.38 73 LEU A O 1
ATOM 598 N N . LYS A 1 74 ? 1.997 -6.888 -12.582 1.00 91.25 74 LYS A N 1
ATOM 599 C CA . LYS A 1 74 ? 1.124 -7.137 -13.745 1.00 91.25 74 LYS A CA 1
ATOM 600 C C . LYS A 1 74 ? -0.184 -7.824 -13.333 1.00 91.25 74 LYS A C 1
ATOM 602 O O . LYS A 1 74 ? -0.615 -8.818 -13.920 1.00 91.25 74 LYS A O 1
ATOM 607 N N . MET A 1 75 ? -0.763 -7.316 -12.249 1.00 91.06 75 MET A N 1
ATOM 608 C CA . MET A 1 75 ? -1.994 -7.823 -11.665 1.00 91.06 75 MET A CA 1
ATOM 609 C C . MET A 1 75 ? -3.074 -6.750 -11.751 1.00 91.06 75 MET A C 1
ATOM 611 O O . MET A 1 75 ? -2.825 -5.591 -11.436 1.00 91.06 75 MET A O 1
ATOM 615 N N . GLU A 1 76 ? -4.278 -7.142 -12.141 1.00 91.75 76 GLU A N 1
ATOM 616 C CA . GLU A 1 76 ? -5.473 -6.305 -12.121 1.00 91.75 76 GLU A CA 1
ATOM 617 C C . GLU A 1 76 ? -6.380 -6.804 -10.995 1.00 91.75 76 GLU A C 1
ATOM 619 O O . GLU A 1 76 ? -6.624 -8.006 -10.873 1.00 91.75 76 GLU A O 1
ATOM 624 N N . VAL A 1 77 ? -6.864 -5.888 -10.157 1.00 91.56 77 VAL A N 1
ATOM 625 C CA . VAL A 1 77 ? -7.750 -6.207 -9.035 1.00 91.56 77 VAL A CA 1
ATOM 626 C C . VAL A 1 77 ? -8.987 -5.332 -9.125 1.00 91.56 77 VAL A C 1
ATOM 628 O O . VAL A 1 77 ? -8.880 -4.109 -9.078 1.00 91.56 77 VAL A O 1
ATOM 631 N N . ASN A 1 78 ? -10.157 -5.960 -9.207 1.00 91.00 78 ASN A N 1
ATOM 632 C CA . ASN A 1 78 ? -11.441 -5.275 -9.285 1.00 91.00 78 ASN A CA 1
ATOM 633 C C . ASN A 1 78 ? -12.364 -5.716 -8.156 1.00 91.00 78 ASN A C 1
ATOM 635 O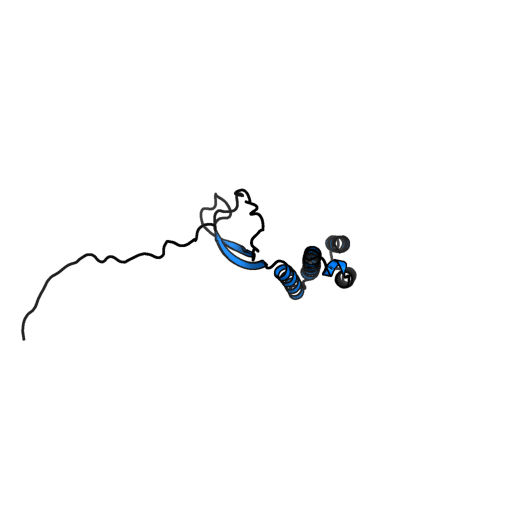 O . ASN A 1 78 ? -12.511 -6.903 -7.867 1.00 91.00 78 ASN A O 1
ATOM 639 N N . LEU A 1 79 ? -13.043 -4.752 -7.544 1.00 90.69 79 LEU A N 1
ATOM 640 C CA . LEU A 1 79 ? -14.095 -5.027 -6.578 1.00 90.69 79 LEU A CA 1
ATOM 641 C C . LEU A 1 79 ? -15.419 -5.221 -7.325 1.00 90.69 79 LEU A C 1
ATOM 643 O O . LEU A 1 79 ? -15.907 -4.301 -7.978 1.00 90.69 79 LEU A O 1
ATOM 647 N N . THR A 1 80 ? -16.000 -6.413 -7.237 1.00 90.62 80 THR A N 1
ATOM 648 C CA . THR A 1 80 ? -17.218 -6.784 -7.967 1.00 90.62 80 THR A CA 1
ATOM 649 C C . THR A 1 80 ? -18.288 -7.331 -7.025 1.00 90.62 80 THR A C 1
ATOM 651 O O . THR A 1 80 ? -18.007 -7.805 -5.925 1.00 90.62 80 THR A O 1
ATOM 654 N N . GLY A 1 81 ? -19.552 -7.222 -7.430 1.00 89.38 81 GLY A N 1
ATOM 655 C CA . GLY A 1 81 ? -20.674 -7.843 -6.731 1.00 89.38 81 GLY A CA 1
ATOM 656 C C . GLY A 1 81 ? -21.087 -9.134 -7.429 1.00 89.38 81 GLY A C 1
ATOM 657 O O . GLY A 1 81 ? -21.238 -9.147 -8.648 1.00 89.38 81 GLY A O 1
ATOM 658 N N . ALA A 1 82 ? -21.318 -10.197 -6.664 1.00 86.56 82 ALA A N 1
ATOM 659 C CA . ALA A 1 82 ? -21.821 -11.467 -7.179 1.00 86.56 82 ALA A CA 1
ATOM 660 C C . ALA A 1 82 ? -22.887 -12.058 -6.250 1.00 86.56 82 ALA A C 1
ATOM 662 O O . ALA A 1 82 ? -22.890 -11.813 -5.045 1.00 86.56 82 ALA A O 1
ATOM 663 N N . MET A 1 83 ? -23.801 -12.852 -6.804 1.00 86.38 83 MET A N 1
ATOM 664 C CA . MET A 1 83 ? -24.742 -13.636 -6.003 1.00 86.38 83 MET A CA 1
ATOM 665 C C . MET A 1 83 ? -24.098 -14.967 -5.630 1.00 86.38 83 MET A C 1
ATOM 667 O O . MET A 1 83 ? -23.567 -15.662 -6.494 1.00 86.38 83 MET A O 1
ATOM 671 N N . GLY A 1 84 ? -24.160 -15.339 -4.352 1.00 82.69 84 GLY A N 1
ATOM 672 C CA . GLY A 1 84 ? -23.658 -16.641 -3.932 1.00 82.69 84 GLY A CA 1
ATOM 673 C C . GLY A 1 84 ? -24.061 -17.058 -2.527 1.00 82.69 84 GLY A C 1
ATOM 674 O O . GLY A 1 84 ? -24.668 -16.299 -1.762 1.00 82.69 84 GLY A O 1
ATOM 675 N N . ARG A 1 85 ? -23.669 -18.275 -2.152 1.00 81.62 85 ARG A N 1
ATOM 676 C CA . ARG A 1 85 ? -23.863 -18.845 -0.809 1.00 81.62 85 ARG A CA 1
ATOM 677 C C . ARG A 1 85 ? -22.539 -18.891 -0.080 1.00 81.62 85 ARG A C 1
ATOM 679 O O . ARG A 1 85 ? -21.608 -19.446 -0.629 1.00 81.62 85 ARG A O 1
ATOM 686 N N . ARG A 1 86 ? -22.446 -18.349 1.138 1.00 73.88 86 ARG A N 1
ATOM 687 C CA . ARG A 1 86 ? -21.209 -18.394 1.947 1.00 73.88 86 ARG A CA 1
ATOM 688 C C . ARG A 1 86 ? -21.006 -19.726 2.655 1.00 73.88 86 ARG A C 1
ATOM 690 O O . ARG A 1 86 ? -19.882 -20.078 2.980 1.00 73.88 86 ARG A O 1
ATOM 697 N N . THR A 1 87 ? -22.088 -20.453 2.915 1.00 78.12 87 THR A N 1
ATOM 698 C CA . THR A 1 87 ? -22.048 -21.736 3.619 1.00 78.12 87 THR A CA 1
ATOM 699 C C . THR A 1 87 ? -22.944 -22.752 2.927 1.00 78.12 87 THR A C 1
ATOM 701 O O . THR A 1 87 ? -23.933 -22.398 2.281 1.00 78.12 87 THR A O 1
ATOM 704 N N . GLN A 1 88 ? -22.637 -24.037 3.109 1.00 78.69 88 GLN A N 1
ATOM 705 C CA . GLN A 1 88 ? -23.430 -25.139 2.554 1.00 78.69 88 GLN A CA 1
ATOM 706 C C . GLN A 1 88 ? -24.882 -25.182 3.062 1.00 78.69 88 GLN A C 1
ATOM 708 O O . GLN A 1 88 ? -25.754 -25.731 2.397 1.00 78.69 88 GLN A O 1
ATOM 713 N N . TYR A 1 89 ? -25.153 -24.581 4.225 1.00 83.25 89 TYR A N 1
ATOM 714 C CA . TYR A 1 89 ? -26.479 -24.548 4.851 1.00 83.25 89 TYR A CA 1
ATOM 715 C C . TYR A 1 89 ? -27.346 -23.376 4.380 1.00 83.25 89 TYR A C 1
ATOM 717 O O . TYR A 1 89 ? -28.528 -23.290 4.722 1.00 83.25 89 TYR A O 1
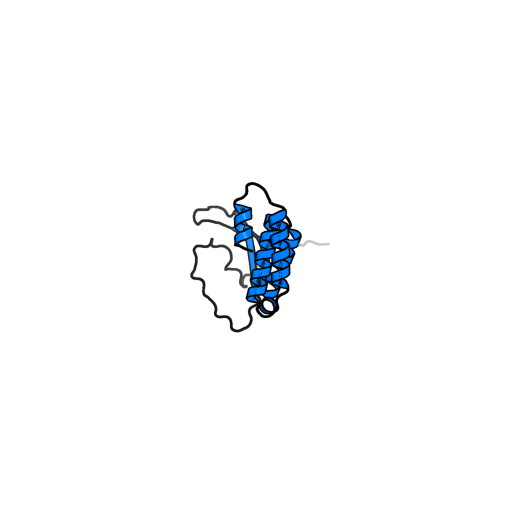ATOM 725 N N . GLN A 1 90 ? -26.773 -22.454 3.606 1.00 82.75 90 GLN A N 1
ATOM 726 C CA . GLN A 1 90 ? -27.496 -21.298 3.112 1.00 82.75 90 GLN A CA 1
ATOM 727 C C . GLN A 1 90 ? -28.469 -21.728 2.001 1.00 82.75 90 GLN A C 1
ATOM 729 O O . GLN A 1 90 ? -28.068 -22.288 0.983 1.00 82.75 90 GLN A O 1
ATOM 734 N N . ARG A 1 91 ? -29.771 -21.480 2.198 1.00 86.38 91 ARG A N 1
ATOM 735 C CA . ARG A 1 91 ? -30.833 -21.934 1.274 1.00 86.38 91 ARG A CA 1
ATOM 736 C C . ARG A 1 91 ? -31.031 -21.040 0.049 1.00 86.38 91 ARG A C 1
ATOM 738 O O . ARG A 1 91 ? -31.634 -21.481 -0.921 1.00 86.38 91 ARG A O 1
ATOM 745 N N . ARG A 1 92 ? -30.595 -19.782 0.115 1.00 87.44 92 ARG A N 1
ATOM 746 C CA . ARG A 1 92 ? -30.779 -18.774 -0.938 1.00 87.44 92 ARG A CA 1
ATOM 747 C C . ARG A 1 92 ? -29.463 -18.064 -1.200 1.00 87.44 92 ARG A C 1
ATOM 749 O O . ARG A 1 92 ? -28.718 -17.815 -0.250 1.00 87.44 92 ARG A O 1
ATOM 756 N N . ASP A 1 93 ? -29.215 -17.718 -2.453 1.00 85.25 93 ASP A N 1
ATOM 757 C CA . ASP A 1 93 ? -28.079 -16.881 -2.818 1.00 85.25 93 ASP A CA 1
ATOM 758 C C . ASP A 1 93 ? -28.317 -15.454 -2.299 1.00 85.25 93 ASP A C 1
ATOM 760 O O . ASP A 1 93 ? -29.432 -14.932 -2.355 1.00 85.25 93 ASP A O 1
ATOM 764 N N . ILE A 1 94 ? -27.274 -14.850 -1.732 1.00 88.69 94 ILE A N 1
ATOM 765 C CA . ILE A 1 94 ? -27.280 -13.455 -1.274 1.00 88.69 94 ILE A CA 1
ATOM 766 C C . ILE A 1 94 ? -26.221 -12.677 -2.041 1.00 88.69 94 ILE A C 1
ATOM 768 O O . ILE A 1 94 ? -25.241 -13.262 -2.506 1.00 88.69 94 ILE A O 1
ATOM 772 N N . ALA A 1 95 ? -26.400 -11.361 -2.135 1.00 89.25 95 ALA A N 1
ATOM 773 C CA . ALA A 1 95 ? -25.385 -10.484 -2.697 1.00 89.25 95 ALA A CA 1
ATOM 774 C C . ALA A 1 95 ? -24.113 -10.542 -1.839 1.00 89.25 95 ALA A C 1
ATOM 776 O O . ALA A 1 95 ? -24.162 -10.419 -0.612 1.00 89.25 95 ALA A O 1
ATOM 777 N N . GLN A 1 96 ? -22.977 -10.734 -2.495 1.00 88.25 96 GLN A N 1
ATOM 778 C CA . GLN A 1 96 ? -21.659 -10.785 -1.887 1.00 88.25 96 GLN A CA 1
ATOM 779 C C . GLN A 1 96 ? -20.713 -9.852 -2.626 1.00 88.25 96 GLN A C 1
ATOM 781 O O . GLN A 1 96 ? -20.772 -9.710 -3.845 1.00 88.25 96 GLN A O 1
ATOM 786 N N . LEU A 1 97 ? -19.825 -9.236 -1.856 1.00 90.06 97 LEU A N 1
ATOM 787 C CA . LEU A 1 97 ? -18.704 -8.483 -2.383 1.00 90.06 97 LEU A CA 1
ATOM 788 C C . LEU A 1 97 ? -17.555 -9.454 -2.651 1.00 90.06 97 LEU A C 1
ATOM 790 O O . LEU A 1 97 ? -17.174 -10.218 -1.759 1.00 90.06 97 LEU A O 1
ATOM 794 N N . MET A 1 98 ? -17.033 -9.425 -3.868 1.00 86.12 98 MET A N 1
ATOM 795 C CA . MET A 1 98 ? -15.951 -10.274 -4.338 1.00 86.12 98 MET A CA 1
ATOM 796 C C . MET A 1 98 ? -14.820 -9.430 -4.910 1.00 86.12 98 MET A C 1
ATOM 798 O O . MET A 1 98 ? -15.020 -8.309 -5.373 1.00 86.12 98 MET A O 1
ATOM 802 N N . ILE A 1 99 ? -13.619 -9.990 -4.859 1.00 90.69 99 ILE A N 1
ATOM 803 C CA . ILE A 1 99 ? -12.440 -9.412 -5.486 1.00 90.69 99 ILE A CA 1
ATOM 804 C C . ILE A 1 99 ? -12.129 -10.282 -6.700 1.00 90.69 99 ILE A C 1
ATOM 806 O O . ILE A 1 99 ? -11.822 -11.463 -6.546 1.00 90.69 99 ILE A O 1
ATOM 810 N N . ASP A 1 100 ? -12.255 -9.702 -7.888 1.00 90.00 100 ASP A N 1
ATOM 811 C CA . ASP A 1 100 ? -11.814 -10.305 -9.141 1.00 90.00 100 ASP A CA 1
ATOM 812 C C . ASP A 1 100 ? -10.335 -9.967 -9.350 1.00 90.00 100 ASP A C 1
ATOM 814 O O . ASP A 1 100 ? -9.948 -8.798 -9.285 1.00 90.00 100 ASP A O 1
ATOM 818 N N . VAL A 1 101 ? -9.508 -10.991 -9.550 1.00 90.56 101 VAL A N 1
ATOM 819 C CA . VAL A 1 101 ? -8.053 -10.857 -9.672 1.00 90.56 101 VAL A CA 1
ATOM 820 C C . VAL A 1 101 ? -7.618 -11.478 -10.988 1.00 90.56 101 VAL A C 1
ATOM 822 O O . VAL A 1 101 ? -7.747 -12.687 -11.183 1.00 90.56 101 VAL A O 1
ATOM 825 N N . LYS A 1 102 ? -7.040 -10.664 -11.870 1.00 90.19 102 LYS A N 1
ATOM 826 C CA . LYS A 1 102 ? -6.430 -11.127 -13.118 1.00 90.19 102 LYS A CA 1
ATOM 827 C C . LYS A 1 102 ? -4.924 -10.964 -13.024 1.00 90.19 102 LYS A C 1
ATOM 829 O O . LYS A 1 102 ? -4.431 -9.927 -12.592 1.00 90.19 102 LYS A O 1
ATOM 834 N N . ILE A 1 103 ? -4.191 -11.994 -13.421 1.00 88.12 103 ILE A N 1
ATOM 835 C CA . ILE A 1 103 ? -2.728 -12.009 -13.385 1.00 88.12 103 ILE A CA 1
ATOM 836 C C . ILE A 1 103 ? -2.247 -12.299 -14.801 1.00 88.12 103 ILE A C 1
ATOM 838 O O . ILE A 1 103 ? -2.589 -13.343 -15.362 1.00 88.12 103 ILE A O 1
ATOM 842 N N . GLU A 1 104 ? -1.443 -11.404 -15.368 1.00 81.69 104 GLU A N 1
ATOM 843 C CA . GLU A 1 104 ? -0.745 -11.677 -16.622 1.00 81.69 104 GLU A CA 1
ATOM 844 C C . GLU A 1 104 ? 0.420 -12.630 -16.337 1.00 81.69 104 GLU A C 1
ATOM 846 O O . GLU A 1 104 ? 1.491 -12.224 -15.879 1.00 81.69 104 GLU A O 1
ATOM 851 N N . ARG A 1 105 ? 0.198 -13.928 -16.556 1.00 70.38 105 ARG A N 1
ATOM 852 C CA . ARG A 1 105 ? 1.249 -14.942 -16.415 1.00 70.38 105 ARG A CA 1
ATOM 853 C C . ARG A 1 105 ? 2.226 -14.841 -17.584 1.00 70.38 105 ARG A C 1
ATOM 855 O O . ARG A 1 105 ? 1.802 -14.728 -18.731 1.00 70.38 105 ARG A O 1
ATOM 862 N N . CYS A 1 106 ? 3.521 -14.934 -17.294 1.00 54.53 106 CYS A N 1
ATOM 863 C CA . CYS A 1 106 ? 4.513 -15.293 -18.303 1.00 54.53 106 CYS A CA 1
ATOM 864 C C . CYS A 1 106 ? 4.611 -16.825 -18.358 1.00 54.53 106 CYS A C 1
ATOM 866 O O . CYS A 1 106 ? 4.535 -17.488 -17.322 1.00 54.53 106 CYS A O 1
ATOM 868 N N . ASP A 1 107 ? 4.779 -17.388 -19.553 1.00 44.41 107 ASP A N 1
ATOM 869 C CA . ASP A 1 107 ? 4.933 -18.830 -19.763 1.00 44.41 107 ASP A CA 1
ATOM 870 C C . ASP A 1 107 ? 6.123 -19.374 -18.944 1.00 44.41 107 ASP A C 1
ATOM 872 O O . ASP A 1 107 ? 7.280 -19.135 -19.289 1.00 44.41 107 ASP A O 1
ATOM 876 N N . GLY A 1 108 ? 5.858 -20.070 -17.831 1.00 54.59 108 GLY A N 1
ATOM 877 C CA . GLY A 1 108 ? 6.903 -20.689 -17.001 1.00 54.59 108 GLY A CA 1
ATOM 878 C C . GLY A 1 108 ? 6.646 -20.743 -15.492 1.00 54.59 108 GLY A C 1
ATOM 879 O O . GLY A 1 108 ? 7.354 -21.473 -14.799 1.00 54.59 108 GLY A O 1
ATOM 880 N N . ASP A 1 109 ? 5.647 -20.030 -14.967 1.00 56.66 109 ASP A N 1
ATOM 881 C CA . ASP A 1 109 ? 5.342 -20.084 -13.533 1.00 56.66 109 ASP A CA 1
ATOM 882 C C . ASP A 1 109 ? 4.631 -21.407 -13.176 1.00 56.66 109 ASP A C 1
ATOM 884 O O . ASP A 1 109 ? 3.584 -21.716 -13.759 1.00 56.66 109 ASP A O 1
ATOM 888 N N . PRO A 1 110 ? 5.157 -22.215 -12.232 1.00 55.69 110 PRO A N 1
ATOM 889 C CA . PRO A 1 110 ? 4.526 -23.470 -11.855 1.00 55.69 110 PRO A CA 1
ATOM 890 C C . PRO A 1 110 ? 3.137 -23.205 -11.275 1.00 55.69 110 PRO A C 1
ATOM 892 O O . PRO A 1 110 ? 2.962 -22.396 -10.360 1.00 55.69 110 PRO A O 1
ATOM 895 N N . LEU A 1 111 ? 2.143 -23.919 -11.806 1.00 52.16 111 LEU A N 1
ATOM 896 C CA . LEU A 1 111 ? 0.805 -23.970 -11.236 1.00 52.16 111 LEU A CA 1
ATOM 897 C C . LEU A 1 111 ? 0.920 -24.536 -9.819 1.00 52.16 111 LEU A C 1
ATOM 899 O O . LEU A 1 111 ? 1.083 -25.739 -9.631 1.00 52.16 111 LEU A O 1
ATOM 903 N N . VAL A 1 112 ? 0.841 -23.671 -8.810 1.00 59.97 112 VAL A N 1
ATOM 904 C CA . VAL A 1 112 ? 0.511 -24.126 -7.462 1.00 59.97 112 VAL A CA 1
ATOM 905 C C . VAL A 1 112 ? -0.963 -24.492 -7.516 1.00 59.97 112 VAL A C 1
ATOM 907 O O . VAL A 1 112 ? -1.830 -23.621 -7.434 1.00 59.97 112 VAL A O 1
ATOM 910 N N . GLU A 1 113 ? -1.252 -25.775 -7.733 1.00 51.81 113 GLU A N 1
ATOM 911 C CA . GLU A 1 113 ? -2.596 -26.293 -7.523 1.00 51.81 113 GLU A CA 1
ATOM 912 C C . GLU A 1 113 ? -2.934 -26.096 -6.050 1.00 51.81 113 GLU A C 1
ATOM 914 O O . GLU A 1 113 ? -2.426 -26.781 -5.160 1.00 51.81 113 GLU A O 1
ATOM 919 N N . VAL A 1 114 ? -3.750 -25.082 -5.782 1.00 58.62 114 VAL A N 1
ATOM 920 C CA . VAL A 1 114 ? -4.327 -24.896 -4.462 1.00 58.62 114 VAL A CA 1
ATOM 921 C C . VAL A 1 114 ? -5.277 -26.080 -4.267 1.00 58.62 114 VAL A C 1
ATOM 923 O O . VAL A 1 114 ? -6.190 -26.239 -5.083 1.00 58.62 114 VAL A O 1
ATOM 926 N N . PRO A 1 115 ? -5.079 -26.931 -3.240 1.00 53.41 115 PRO A N 1
ATOM 927 C CA . PRO A 1 115 ? -6.018 -28.009 -2.954 1.00 53.41 115 PRO A CA 1
ATOM 928 C C . PRO A 1 115 ? -7.419 -27.410 -2.814 1.00 53.41 115 PRO A C 1
ATOM 930 O O . PRO A 1 115 ? -7.517 -26.257 -2.386 1.00 53.41 115 PRO A O 1
ATOM 933 N N . PRO A 1 116 ? -8.490 -28.141 -3.172 1.00 57.00 116 PRO A N 1
ATOM 934 C CA . PRO A 1 116 ? -9.850 -27.626 -3.108 1.00 57.00 116 PRO A CA 1
ATOM 935 C C . PRO A 1 116 ? -10.151 -27.198 -1.671 1.00 57.00 116 PRO A C 1
ATOM 937 O O . PRO A 1 116 ? -10.478 -28.009 -0.811 1.00 57.00 116 PRO A O 1
ATOM 940 N N . GLN A 1 117 ? -9.960 -25.913 -1.397 1.00 56.03 117 GLN A N 1
ATOM 941 C CA . GLN A 1 117 ? -10.351 -25.303 -0.147 1.00 56.03 117 GLN A CA 1
ATOM 942 C C . GLN A 1 117 ? -11.875 -25.238 -0.156 1.00 56.03 117 GLN A C 1
ATOM 944 O O . GLN A 1 117 ? -12.480 -25.050 -1.217 1.00 56.03 117 GLN A O 1
ATOM 949 N N . ASP A 1 118 ? -12.486 -25.368 1.022 1.00 51.56 118 ASP A N 1
ATOM 950 C CA . ASP A 1 118 ? -13.927 -25.225 1.267 1.00 51.56 118 ASP A CA 1
ATOM 951 C C . ASP A 1 118 ? -14.408 -23.776 1.043 1.00 51.56 118 ASP A C 1
ATOM 953 O O . ASP A 1 118 ? -15.169 -23.204 1.826 1.00 51.56 118 ASP A O 1
ATOM 957 N N . PHE A 1 119 ? -13.941 -23.133 -0.024 1.00 53.22 119 PHE A N 1
ATOM 958 C CA . PHE A 1 119 ? -14.498 -21.889 -0.486 1.00 53.22 119 PHE A CA 1
ATOM 959 C C . PHE A 1 119 ? -15.927 -22.139 -0.965 1.00 53.22 119 PHE A C 1
ATOM 961 O O . PHE A 1 119 ? -16.237 -23.186 -1.548 1.00 53.22 119 PHE A O 1
ATOM 968 N N . PRO A 1 120 ? -16.827 -21.179 -0.720 1.00 53.62 120 PRO A N 1
ATOM 969 C CA . PRO A 1 120 ? -18.179 -21.255 -1.228 1.00 53.62 120 PRO A CA 1
ATOM 970 C C . PRO A 1 120 ? -18.181 -21.526 -2.738 1.00 53.62 120 PRO A C 1
ATOM 972 O O . PRO A 1 120 ? -17.536 -20.823 -3.512 1.00 53.62 120 PRO A O 1
ATOM 975 N N . LYS A 1 121 ? -18.893 -22.587 -3.138 1.00 54.06 121 LYS A N 1
ATOM 976 C CA . LYS A 1 121 ? -18.988 -23.103 -4.512 1.00 54.06 121 LYS A CA 1
ATOM 977 C C . LYS A 1 121 ? -19.734 -22.126 -5.421 1.00 54.06 121 LYS A C 1
ATOM 979 O O . LYS A 1 121 ? -20.879 -22.372 -5.788 1.00 54.06 121 LYS A O 1
ATOM 984 N N . THR A 1 122 ? -19.117 -21.015 -5.778 1.00 53.16 122 THR A N 1
ATOM 985 C CA . THR A 1 122 ? -19.637 -20.100 -6.791 1.00 53.16 122 THR A CA 1
ATOM 986 C C . THR A 1 122 ? -18.437 -19.529 -7.531 1.00 53.16 122 THR A C 1
ATOM 988 O O . THR A 1 122 ? -17.676 -18.809 -6.902 1.00 53.16 122 THR A O 1
ATOM 991 N N . PHE A 1 123 ? -18.293 -19.849 -8.826 1.00 49.84 123 PHE A N 1
ATOM 992 C CA . PHE A 1 123 ? -17.283 -19.351 -9.792 1.00 49.84 123 PHE A CA 1
ATOM 993 C C . PHE A 1 123 ? -16.125 -20.266 -10.242 1.00 49.84 123 PHE A C 1
ATOM 995 O O . PHE A 1 123 ? -15.019 -19.796 -10.465 1.00 49.84 123 PHE A O 1
ATOM 1002 N N . PHE A 1 124 ? -16.394 -21.538 -10.555 1.00 40.94 124 PHE A N 1
ATOM 1003 C CA . PHE A 1 124 ? -15.577 -22.264 -11.549 1.00 40.94 124 PHE A CA 1
ATOM 1004 C C . PHE A 1 124 ? -16.457 -23.036 -12.545 1.00 40.94 124 PHE A C 1
ATOM 1006 O O . PHE A 1 124 ? -16.310 -24.242 -12.703 1.00 40.94 124 PHE A O 1
ATOM 1013 N N . SER A 1 125 ? -17.426 -22.383 -13.196 1.00 37.34 125 SER A N 1
ATOM 1014 C CA . SER A 1 125 ? -18.128 -22.999 -14.334 1.00 37.34 125 SER A CA 1
ATOM 1015 C C . SER A 1 125 ? -18.818 -21.964 -15.224 1.00 37.34 125 SER A C 1
ATOM 1017 O O . SER A 1 125 ? -20.034 -21.814 -15.180 1.00 37.34 125 SER A O 1
ATOM 1019 N N . THR A 1 126 ? -18.056 -21.272 -16.061 1.00 37.03 126 THR A N 1
ATOM 1020 C CA . THR A 1 126 ? -18.584 -20.714 -17.317 1.00 37.03 126 THR A CA 1
ATOM 1021 C C . THR A 1 126 ? -17.464 -20.678 -18.350 1.00 37.03 126 THR A C 1
ATOM 1023 O O . THR A 1 126 ? -16.966 -19.629 -18.745 1.00 37.03 126 THR A O 1
ATOM 1026 N N . THR A 1 127 ? -17.058 -21.863 -18.803 1.00 30.28 127 THR A N 1
ATOM 1027 C CA . THR A 1 127 ? -16.376 -22.015 -20.090 1.00 30.28 127 THR A CA 1
ATOM 1028 C C . THR A 1 127 ? -17.373 -22.637 -21.063 1.00 30.28 127 THR A C 1
ATOM 1030 O O . THR A 1 127 ? -17.637 -23.832 -21.025 1.00 30.28 127 THR A O 1
ATOM 1033 N N . THR A 1 128 ? -17.974 -21.766 -21.874 1.00 45.00 128 THR A N 1
ATOM 1034 C CA . THR A 1 128 ? -18.290 -21.972 -23.295 1.00 45.00 128 THR A CA 1
ATOM 1035 C C . THR A 1 128 ? -18.853 -23.343 -23.704 1.00 45.00 128 THR A C 1
ATOM 1037 O O . THR A 1 128 ? -18.097 -24.223 -24.102 1.00 45.00 128 THR A O 1
ATOM 1040 N N . SER A 1 129 ? -20.184 -23.501 -23.711 1.00 35.56 129 SER A N 1
ATOM 1041 C CA . SER A 1 129 ? -20.875 -24.361 -24.707 1.00 35.56 129 SER A CA 1
ATOM 1042 C C . SER A 1 129 ? -22.401 -24.186 -24.824 1.00 35.56 129 SER A C 1
ATOM 1044 O O . SER A 1 129 ? -22.959 -24.637 -25.816 1.00 35.56 129 SER A O 1
ATOM 1046 N N . ASP A 1 130 ? -23.087 -23.443 -23.948 1.00 34.53 130 ASP A N 1
ATOM 1047 C CA . ASP A 1 130 ? -24.566 -23.352 -23.993 1.00 34.53 130 ASP A CA 1
ATOM 1048 C C . ASP A 1 130 ? -25.156 -22.288 -24.949 1.00 34.53 130 ASP A C 1
ATOM 1050 O O . ASP A 1 130 ? -26.305 -21.872 -24.802 1.00 34.53 130 ASP A O 1
ATOM 1054 N N . PHE A 1 131 ? -24.412 -21.854 -25.973 1.00 36.84 131 PHE A N 1
ATOM 1055 C CA . PHE A 1 131 ? -24.938 -20.972 -27.029 1.00 36.84 131 PHE A CA 1
ATOM 1056 C C . PHE A 1 131 ? -25.164 -21.725 -28.346 1.00 36.84 131 PHE A C 1
ATOM 1058 O O . PHE A 1 131 ? -24.663 -21.329 -29.391 1.00 36.84 131 PHE A O 1
ATOM 1065 N N . LEU A 1 132 ? -25.925 -22.819 -28.309 1.00 38.69 132 LEU A N 1
ATOM 1066 C CA . LEU A 1 132 ? -26.586 -23.377 -29.495 1.00 38.69 132 LEU A CA 1
ATOM 1067 C C . LEU A 1 132 ? -27.957 -23.939 -29.101 1.00 38.69 132 LEU A C 1
ATOM 1069 O O . LEU A 1 132 ? -28.149 -25.145 -28.994 1.00 38.69 132 LEU A O 1
ATOM 1073 N N . MET A 1 133 ? -28.935 -23.052 -28.915 1.00 36.31 133 MET A N 1
ATOM 1074 C CA . MET A 1 133 ? -30.347 -23.433 -28.940 1.00 36.31 133 MET A CA 1
ATOM 1075 C C . MET A 1 133 ? -30.905 -23.079 -30.325 1.00 36.31 133 MET A C 1
ATOM 1077 O O . MET A 1 133 ? -31.312 -21.948 -30.583 1.00 36.31 133 MET A O 1
ATOM 1081 N N . SER A 1 134 ? -30.873 -24.038 -31.250 1.00 36.12 134 SER A N 1
ATOM 1082 C CA . SER A 1 134 ? -31.617 -23.963 -32.511 1.00 36.12 134 SER A CA 1
ATOM 1083 C C . SER A 1 134 ? -33.124 -24.041 -32.236 1.00 36.12 134 SER A C 1
ATOM 1085 O O . SER A 1 134 ? -33.530 -24.944 -31.499 1.00 36.12 134 SER A O 1
ATOM 1087 N N . PRO A 1 135 ? -33.988 -23.213 -32.848 1.00 35.75 135 PRO A N 1
ATOM 1088 C CA . PRO A 1 135 ? -35.420 -23.445 -32.785 1.00 35.75 135 PRO A CA 1
ATOM 1089 C C . PRO A 1 135 ? -35.843 -24.372 -33.933 1.00 35.75 135 PRO A C 1
ATOM 1091 O O . PRO A 1 135 ? -35.797 -24.008 -35.106 1.00 35.75 135 PRO A O 1
ATOM 1094 N N . SER A 1 136 ? -36.278 -25.579 -33.589 1.00 32.94 136 SER A N 1
ATOM 1095 C CA . SER A 1 136 ? -37.086 -26.441 -34.455 1.00 32.94 136 SER A CA 1
ATOM 1096 C C . SER A 1 136 ? -38.558 -26.004 -34.400 1.00 32.94 136 SER A C 1
ATOM 1098 O O . SER A 1 136 ? -39.110 -25.969 -33.299 1.00 32.94 136 SER A O 1
ATOM 1100 N N . PRO A 1 137 ? -39.237 -25.725 -35.531 1.00 36.69 137 PRO A N 1
ATOM 1101 C CA . PRO A 1 137 ? -40.681 -25.553 -35.555 1.00 36.69 137 PRO A CA 1
ATOM 1102 C C . PRO A 1 137 ? -41.345 -26.811 -36.134 1.00 36.69 137 PRO A C 1
ATOM 1104 O O . PRO A 1 137 ? -41.143 -27.157 -37.296 1.00 36.69 137 PRO A O 1
ATOM 1107 N N . THR A 1 138 ? -42.182 -27.486 -35.349 1.00 34.62 138 THR A N 1
ATOM 1108 C CA . THR A 1 138 ? -43.132 -28.479 -35.872 1.00 34.62 138 THR A CA 1
ATOM 1109 C C . THR A 1 138 ? -44.560 -28.007 -35.634 1.00 34.62 138 THR A C 1
ATOM 1111 O O . THR A 1 138 ? -44.967 -27.864 -34.487 1.00 34.62 138 THR A O 1
ATOM 1114 N N . LEU A 1 139 ? -45.257 -27.761 -36.756 1.00 31.67 139 LEU A N 1
ATOM 1115 C CA . LEU A 1 139 ? -46.572 -28.309 -37.138 1.00 31.67 139 LEU A CA 1
ATOM 1116 C C . LEU A 1 139 ? -47.666 -28.308 -36.045 1.00 31.67 139 LEU A C 1
ATOM 1118 O O . LEU A 1 139 ? -47.511 -28.950 -35.021 1.00 31.67 139 LEU A O 1
ATOM 1122 N N . GLY A 1 140 ? -48.861 -27.743 -36.182 1.00 30.28 140 GLY A N 1
ATOM 1123 C CA . GLY A 1 140 ? -49.619 -27.157 -37.279 1.00 30.28 140 GLY A CA 1
ATOM 1124 C C . GLY A 1 140 ? -51.105 -27.291 -36.906 1.00 30.28 140 GLY A C 1
ATOM 1125 O O . GLY A 1 140 ? -51.470 -28.259 -36.249 1.00 30.28 140 GLY A O 1
ATOM 1126 N N . THR A 1 141 ? -51.969 -26.370 -37.326 1.00 34.12 141 THR A N 1
ATOM 1127 C CA . THR A 1 141 ? -53.409 -26.643 -37.475 1.00 34.12 141 THR A CA 1
ATOM 1128 C C . THR A 1 141 ? -53.962 -25.820 -38.632 1.00 34.12 141 THR A C 1
ATOM 1130 O O . THR A 1 141 ? -53.780 -24.609 -38.727 1.00 34.12 141 THR A O 1
ATOM 1133 N N . ALA A 1 142 ? -54.583 -26.541 -39.557 1.00 33.94 142 ALA A N 1
ATOM 1134 C CA . ALA A 1 142 ? -55.204 -26.056 -40.773 1.00 33.94 142 ALA A CA 1
ATOM 1135 C C . ALA A 1 142 ? -56.647 -25.577 -40.524 1.00 33.94 142 ALA A C 1
ATOM 1137 O O . ALA A 1 142 ? -57.293 -26.046 -39.586 1.00 33.94 142 ALA A O 1
ATOM 1138 N N . THR A 1 143 ? -57.189 -24.795 -41.471 1.00 33.50 143 THR A N 1
ATOM 1139 C CA . THR A 1 143 ? -58.370 -25.150 -42.308 1.00 33.50 143 THR A CA 1
ATOM 1140 C C . THR A 1 143 ? -59.328 -23.961 -42.551 1.00 33.50 143 THR A C 1
ATOM 1142 O O . THR A 1 143 ? -60.088 -23.584 -41.670 1.00 33.50 143 THR A O 1
ATOM 1145 N N . THR A 1 144 ? -59.340 -23.494 -43.818 1.00 37.72 144 THR A N 1
ATOM 1146 C CA . THR A 1 144 ? -60.469 -22.959 -44.641 1.00 37.72 144 THR A CA 1
ATOM 1147 C C . THR A 1 144 ? -61.108 -21.604 -44.263 1.00 37.72 144 THR A C 1
ATOM 1149 O O . THR A 1 144 ? -61.198 -21.267 -43.098 1.00 37.72 144 THR A O 1
ATOM 1152 N N . LEU A 1 145 ? -61.575 -20.739 -45.175 1.00 37.12 145 LEU A N 1
ATOM 1153 C CA . LEU A 1 145 ? -62.297 -20.944 -46.439 1.00 37.12 145 LEU A CA 1
ATOM 1154 C C . LEU A 1 145 ? -62.000 -19.816 -47.450 1.00 37.12 145 LEU A C 1
ATOM 1156 O O . LEU A 1 145 ? -61.895 -18.648 -47.088 1.00 37.12 145 LEU A O 1
ATOM 1160 N N . SER A 1 146 ? -61.931 -20.194 -48.727 1.00 37.84 146 SER A N 1
ATOM 1161 C CA . SER A 1 146 ? -62.002 -19.316 -49.898 1.00 37.84 146 SER A CA 1
ATOM 1162 C C . SER A 1 146 ? -63.460 -19.216 -50.360 1.00 37.84 146 SER A C 1
ATOM 1164 O O . SER A 1 146 ? -64.115 -20.248 -50.504 1.00 37.84 146 SER A O 1
ATOM 1166 N N . SER A 1 147 ? -63.947 -18.000 -50.628 1.00 36.22 147 SER A N 1
ATOM 1167 C CA . SER A 1 147 ? -65.094 -17.761 -51.512 1.00 36.22 147 SER A CA 1
ATOM 1168 C C . SER A 1 147 ? -65.038 -16.351 -52.119 1.00 36.22 147 SER A C 1
ATOM 1170 O O . SER A 1 147 ? -65.279 -15.368 -51.425 1.00 36.22 147 SER A O 1
ATOM 1172 N N . SER A 1 148 ? -64.717 -16.311 -53.416 1.00 42.03 148 SER A N 1
ATOM 1173 C CA . SER A 1 148 ? -65.290 -15.466 -54.485 1.00 42.03 148 SER A CA 1
A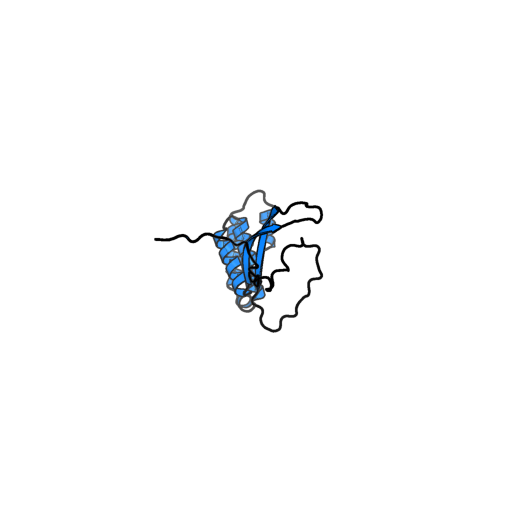TOM 1174 C C . SER A 1 148 ? -65.585 -13.978 -54.236 1.00 42.03 148 SER A C 1
ATOM 1176 O O . SER A 1 148 ? -66.551 -13.650 -53.547 1.00 42.03 148 SER A O 1
ATOM 1178 N N . LEU A 1 149 ? -64.881 -13.117 -54.984 1.00 37.66 149 LEU A N 1
ATOM 1179 C CA . LEU A 1 149 ? -65.433 -12.242 -56.038 1.00 37.66 149 LEU A CA 1
ATOM 1180 C C . LEU A 1 149 ? -64.308 -11.744 -56.956 1.00 37.66 149 LEU A C 1
ATOM 1182 O O . LEU A 1 149 ? -63.209 -11.468 -56.427 1.00 37.66 149 LEU A O 1
#

Secondary structure (DSSP, 8-state):
-HHHHHHHHHSSS--HHHHHHHHHHHHHHHT-HHHHH-HHHHHHHHHHHHHHHHHTT-HHHHHHHHHHHHHHHTEEEEEEEEEE-SSTT--S-EEEEEEEEEE---TT------------S-SS---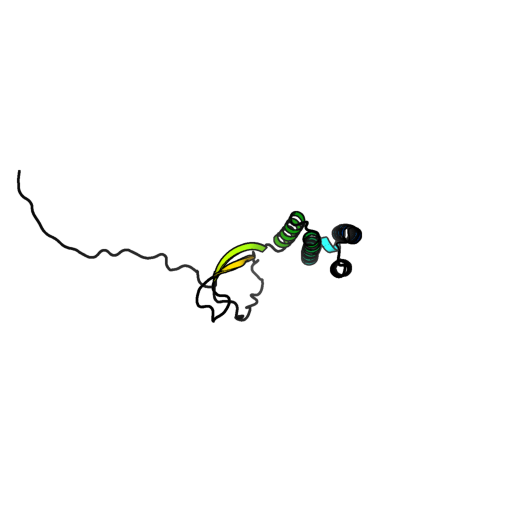S---------------------

Sequence (149 aa):
MRSMYIHQQILDEHSPTLKDRLIALSQNVHSHDWVAENKFLRVLLHLEVARVHLHYGNVQVSEQEIQGALGLLKMEVNLTGAMGRRTQYQRRDIAQLMIDVKIERCDGDPLVEVPPQDFPKTFFSTTTSDFLMSPSPTLGTATTLSSSL

pLDDT: mean 77.56, std 23.03, range [30.28, 97.12]